Protein AF-A0A660T7X5-F1 (afdb_monomer)

Sequence (117 aa):
KMAQLLGINISKVITMTFIIGSSTAALGGVLISTHIGQLNFYIGFLTGIKAFVAAVLGGIGSIPGAVLGSFVLAWTESFGTGYISSDYEDVFAFLFLIIILIFRPSGILGRPENKKV

Foldseek 3Di:
DVVVVVVDPVVVVVVVVCCVVVVVVVVVVVVQCVVVVDDDPCVVVLVVLLLVLLCQQLFVPDPVSSVVSNVVLVVVLVVVCVPDHNVCSSVSSVVSSVVCCVPPRRHPPNDPDPPDD

Secondary structure (DSSP, 8-state):
-HHHHTT--HHHHHHHHHHHHHHHHHHHHHHHHHHH-S--THHHHHHHHHHHHHHHHH-TT-HHHHHHHHHHHHHHHHHHHHHS-GGGHHHHHHHHHHHHHHH-TT-TT--------

Radius of gyration: 17.74 Å; Cα contacts (8 Å, |Δi|>4): 90; chains: 1; bounding box: 43×30×46 Å

pLDDT: mean 77.39, std 12.36, range [39.12, 96.19]

Solvent-accessible surface area (backbone atoms only — not comparable to full-atom values): 6576 Å² total; per-residue (Å²): 112,75,56,53,77,73,73,44,63,59,68,59,53,53,50,51,55,49,51,55,51,51,50,52,51,50,54,52,51,50,54,52,53,64,72,64,73,64,94,55,85,62,56,61,56,55,50,50,52,52,52,48,38,17,28,46,45,2,9,89,89,26,73,72,17,21,53,54,19,37,50,56,47,52,53,52,41,57,57,48,35,73,74,75,41,73,85,50,40,63,56,51,51,52,49,52,42,55,51,35,53,73,77,40,70,51,26,80,47,50,70,76,80,79,78,82,122

Structure (mmCIF, N/CA/C/O backbone):
data_AF-A0A660T7X5-F1
#
_entry.id   AF-A0A660T7X5-F1
#
loop_
_atom_site.group_PDB
_atom_site.id
_atom_site.type_symbol
_atom_site.label_atom_id
_atom_site.label_alt_id
_atom_site.label_comp_id
_atom_site.label_asym_id
_atom_site.label_entity_id
_atom_site.label_seq_id
_atom_site.pdbx_PDB_ins_code
_atom_site.Cartn_x
_atom_site.Cartn_y
_atom_site.Cartn_z
_atom_site.occupancy
_atom_site.B_iso_or_equiv
_atom_site.auth_seq_id
_atom_site.auth_comp_id
_atom_site.auth_asym_id
_atom_site.auth_atom_id
_atom_site.pdbx_PDB_model_num
ATOM 1 N N . LYS A 1 1 ? -23.791 1.670 15.180 1.00 54.50 1 LYS A N 1
ATOM 2 C CA . LYS A 1 1 ? -24.689 1.966 16.327 1.00 54.50 1 LYS A CA 1
ATOM 3 C C . LYS A 1 1 ? -25.174 0.704 17.047 1.00 54.50 1 LYS A C 1
ATOM 5 O O . LYS A 1 1 ? -25.030 0.670 18.255 1.00 54.50 1 LYS A O 1
ATOM 10 N N . MET A 1 2 ? -25.612 -0.366 16.363 1.00 65.31 2 MET A N 1
ATOM 11 C CA . MET A 1 2 ? -25.944 -1.633 17.057 1.00 65.31 2 MET A CA 1
ATOM 12 C C . MET A 1 2 ? -24.767 -2.247 17.845 1.00 65.31 2 MET A C 1
ATOM 14 O O . MET A 1 2 ? -24.962 -2.709 18.958 1.00 65.31 2 MET A O 1
ATOM 18 N N . ALA A 1 3 ? -23.526 -2.143 17.353 1.00 63.25 3 ALA A N 1
ATOM 19 C CA . ALA A 1 3 ? -22.341 -2.610 18.091 1.00 63.25 3 ALA A CA 1
ATOM 20 C C . ALA A 1 3 ? -22.071 -1.856 19.415 1.00 63.25 3 ALA A C 1
ATOM 22 O O . ALA A 1 3 ? -21.491 -2.421 20.335 1.00 63.25 3 ALA A O 1
ATOM 23 N N . GLN A 1 4 ? -22.523 -0.603 19.538 1.00 68.06 4 GLN A N 1
ATOM 24 C CA . GLN A 1 4 ? -22.402 0.187 20.773 1.00 68.06 4 GLN A CA 1
ATOM 25 C C . GLN A 1 4 ? -23.354 -0.329 21.860 1.00 68.06 4 GLN A C 1
ATOM 27 O O . GLN A 1 4 ? -23.016 -0.272 23.036 1.00 68.06 4 GLN A O 1
ATOM 32 N N . LEU A 1 5 ? -24.510 -0.880 21.465 1.00 70.81 5 LEU A N 1
ATOM 33 C CA . LEU A 1 5 ? -25.470 -1.514 22.377 1.00 70.81 5 LEU A CA 1
ATOM 34 C C . LEU A 1 5 ? -24.953 -2.855 22.927 1.00 70.81 5 LEU A C 1
ATOM 36 O O . LEU A 1 5 ? -25.392 -3.286 23.984 1.00 70.81 5 LEU A O 1
ATOM 40 N N . LEU A 1 6 ? -23.986 -3.481 22.247 1.00 77.25 6 LEU A N 1
ATOM 41 C CA . LEU A 1 6 ? -23.297 -4.703 22.682 1.00 77.25 6 LEU A CA 1
ATOM 42 C C . LEU A 1 6 ? -22.084 -4.418 23.593 1.00 77.25 6 LEU A C 1
ATOM 44 O O . LEU A 1 6 ? -21.271 -5.306 23.832 1.00 77.25 6 LEU A O 1
ATOM 48 N N . GLY A 1 7 ? -21.912 -3.175 24.064 1.00 75.38 7 GLY A N 1
ATOM 49 C CA . GLY A 1 7 ? -20.789 -2.777 24.924 1.00 75.38 7 GLY A CA 1
ATOM 50 C C . GLY A 1 7 ? -19.444 -2.629 24.199 1.00 75.38 7 GLY A C 1
ATOM 51 O O . GLY A 1 7 ? -18.424 -2.367 24.837 1.00 75.38 7 GLY A O 1
ATOM 52 N N . ILE A 1 8 ? -19.412 -2.758 22.866 1.00 79.62 8 ILE A N 1
ATOM 53 C CA . ILE A 1 8 ? -18.181 -2.613 22.085 1.00 79.62 8 ILE A CA 1
ATOM 54 C C . ILE A 1 8 ? -17.874 -1.128 21.903 1.00 79.62 8 ILE A C 1
ATOM 56 O O . ILE A 1 8 ? -18.658 -0.358 21.339 1.00 79.62 8 ILE A O 1
ATOM 60 N N . ASN A 1 9 ? -16.680 -0.728 22.337 1.00 83.00 9 ASN A N 1
ATOM 61 C CA . ASN A 1 9 ? -16.202 0.636 22.183 1.00 83.00 9 ASN A CA 1
ATOM 62 C C . ASN A 1 9 ? -15.740 0.879 20.731 1.00 83.00 9 ASN A C 1
ATOM 64 O O . ASN A 1 9 ? -14.570 0.702 20.392 1.00 83.00 9 ASN A O 1
ATOM 68 N N . ILE A 1 10 ? -16.687 1.252 19.862 1.00 85.06 10 ILE A N 1
ATOM 69 C CA . ILE A 1 10 ? -16.476 1.477 18.418 1.00 85.06 10 ILE A CA 1
ATOM 70 C C . ILE A 1 10 ? -15.338 2.473 18.167 1.00 85.06 10 ILE A C 1
ATOM 72 O O . ILE A 1 10 ? -14.520 2.250 17.278 1.00 85.06 10 ILE A O 1
ATOM 76 N N . SER A 1 11 ? -15.244 3.530 18.979 1.00 86.44 11 SER A N 1
ATOM 77 C CA . SER A 1 11 ? -14.181 4.531 18.870 1.00 86.44 11 SER A CA 1
ATOM 78 C C . SER A 1 11 ? -12.796 3.900 19.009 1.00 86.44 11 SER A C 1
ATOM 80 O O . SER A 1 11 ? -11.897 4.229 18.247 1.00 86.44 11 SER A O 1
ATOM 82 N N . LYS A 1 12 ? -12.630 2.926 19.914 1.00 86.75 12 LYS A N 1
ATOM 83 C CA . LYS A 1 12 ? -11.353 2.224 20.101 1.00 86.75 12 LYS A CA 1
ATOM 84 C C . LYS A 1 12 ? -10.994 1.357 18.893 1.00 86.75 12 LYS A C 1
ATOM 86 O O . LYS A 1 12 ? -9.837 1.338 18.492 1.00 86.75 12 LYS A O 1
ATOM 91 N N . VAL A 1 13 ? -11.977 0.680 18.297 1.00 89.19 13 VAL A N 1
ATOM 92 C CA . VAL A 1 13 ? -11.768 -0.162 17.106 1.00 89.19 13 VAL A CA 1
ATOM 93 C C . VAL A 1 13 ? -11.383 0.689 15.899 1.00 89.19 13 VAL A C 1
ATOM 95 O O . VAL A 1 13 ? -10.389 0.385 15.245 1.00 89.19 13 VAL A O 1
ATOM 98 N N . ILE A 1 14 ? -12.112 1.781 15.644 1.00 89.69 14 ILE A N 1
ATOM 99 C CA . ILE A 1 14 ? -11.813 2.702 14.538 1.00 89.69 14 ILE A CA 1
ATOM 100 C C . ILE A 1 14 ? -10.402 3.268 14.702 1.00 89.69 14 ILE A C 1
ATOM 102 O O . ILE A 1 14 ? -9.589 3.144 13.787 1.00 89.69 14 ILE A O 1
ATOM 106 N N . THR A 1 15 ? -10.080 3.805 15.882 1.00 92.62 15 THR A N 1
ATOM 107 C CA . THR A 1 15 ? -8.751 4.355 16.163 1.00 92.62 15 THR A CA 1
ATOM 108 C C . THR A 1 15 ? -7.653 3.306 15.985 1.00 92.62 15 THR A C 1
ATOM 110 O O . THR A 1 15 ? -6.656 3.591 15.333 1.00 92.62 15 THR A O 1
ATOM 113 N N . MET A 1 16 ? -7.842 2.076 16.475 1.00 93.19 16 MET A N 1
ATOM 114 C CA . MET A 1 16 ? -6.866 0.992 16.303 1.00 93.19 16 MET A CA 1
ATOM 115 C C . MET A 1 16 ? -6.637 0.665 14.819 1.00 93.19 16 MET A C 1
ATOM 117 O O . MET A 1 16 ? -5.495 0.612 14.370 1.00 93.19 16 MET A O 1
ATOM 121 N N . THR A 1 17 ? -7.711 0.492 14.039 1.00 91.44 17 THR A N 1
ATOM 122 C CA . THR A 1 17 ? -7.599 0.198 12.599 1.00 91.44 17 THR A CA 1
ATOM 123 C C . THR A 1 17 ? -6.946 1.340 11.823 1.00 91.44 17 THR A C 1
ATOM 125 O O . THR A 1 17 ? -6.127 1.094 10.939 1.00 91.44 17 THR A O 1
ATOM 128 N N . PHE A 1 18 ? -7.241 2.588 12.192 1.00 93.06 18 PHE A N 1
ATOM 129 C CA . PHE A 1 18 ? -6.656 3.766 11.565 1.00 93.06 18 PHE A CA 1
ATOM 130 C C . PHE A 1 18 ? -5.166 3.915 11.888 1.00 93.06 18 PHE A C 1
ATOM 132 O O . PHE A 1 18 ? -4.374 4.183 10.987 1.00 93.06 18 PHE A O 1
ATOM 139 N N . ILE A 1 19 ? -4.762 3.694 13.143 1.00 96.19 19 ILE A N 1
ATOM 140 C CA . ILE A 1 19 ? -3.350 3.714 13.556 1.00 96.19 19 ILE A CA 1
ATOM 141 C C . ILE A 1 19 ? -2.551 2.662 12.781 1.00 96.19 19 ILE A C 1
ATOM 143 O O . ILE A 1 19 ? -1.474 2.959 12.267 1.00 96.19 19 ILE A O 1
ATOM 147 N N . ILE A 1 20 ? -3.079 1.445 12.638 1.00 94.38 20 ILE A N 1
ATOM 148 C CA . ILE A 1 20 ? -2.397 0.374 11.898 1.00 94.38 20 ILE A CA 1
ATOM 149 C C . ILE A 1 20 ? -2.274 0.729 10.406 1.00 94.38 20 ILE A C 1
ATOM 151 O O . ILE A 1 20 ? -1.198 0.594 9.825 1.00 94.38 20 ILE A O 1
ATOM 155 N N . GLY A 1 21 ? -3.343 1.234 9.784 1.00 91.06 21 GLY A N 1
ATOM 156 C CA . GLY A 1 21 ? -3.314 1.626 8.371 1.00 91.06 21 GLY A CA 1
ATOM 157 C C . GLY A 1 21 ? -2.358 2.790 8.091 1.00 91.06 21 GLY A C 1
ATOM 158 O O . GLY A 1 21 ? -1.501 2.696 7.215 1.00 91.06 21 GLY A O 1
ATOM 159 N N . SER A 1 22 ? -2.465 3.869 8.868 1.00 93.81 22 SER A N 1
ATOM 160 C CA . SER A 1 22 ? -1.622 5.064 8.713 1.00 93.81 22 SER A CA 1
ATOM 161 C C . SER A 1 22 ? -0.146 4.795 9.005 1.00 93.81 22 SER A C 1
ATOM 163 O O . SER A 1 22 ? 0.708 5.276 8.264 1.00 93.81 22 SER A O 1
ATOM 165 N N . SER A 1 23 ? 0.172 3.987 10.022 1.00 95.88 23 SER A N 1
ATOM 166 C CA . SER A 1 23 ? 1.560 3.602 10.312 1.00 95.88 23 SER A CA 1
ATOM 167 C C . SER A 1 23 ? 2.176 2.782 9.178 1.00 95.88 23 SER A C 1
ATOM 169 O O . SER A 1 23 ? 3.301 3.058 8.771 1.00 95.88 23 SER A O 1
ATOM 171 N N . THR A 1 24 ? 1.425 1.843 8.597 1.00 91.31 24 THR A N 1
ATOM 172 C CA . THR A 1 24 ? 1.889 1.052 7.445 1.00 91.31 24 THR A CA 1
ATOM 173 C C . THR A 1 24 ? 2.098 1.931 6.207 1.00 91.31 24 THR A C 1
ATOM 175 O O . THR A 1 24 ? 3.104 1.791 5.513 1.00 91.31 24 THR A O 1
ATOM 178 N N . ALA A 1 25 ? 1.198 2.888 5.956 1.00 89.81 25 ALA A N 1
ATOM 179 C CA . ALA A 1 25 ? 1.347 3.853 4.867 1.00 89.81 25 ALA A CA 1
ATOM 180 C C . ALA A 1 25 ? 2.571 4.766 5.058 1.00 89.81 25 ALA A C 1
ATOM 182 O O . ALA A 1 25 ? 3.311 5.009 4.106 1.00 89.81 25 ALA A O 1
ATOM 183 N N . ALA A 1 26 ? 2.822 5.233 6.287 1.00 92.06 26 ALA A N 1
ATOM 184 C CA . ALA A 1 26 ? 3.995 6.041 6.610 1.00 92.06 26 ALA A CA 1
ATOM 185 C C . ALA A 1 26 ? 5.300 5.262 6.390 1.00 92.06 26 ALA A C 1
ATOM 187 O O . ALA A 1 26 ? 6.228 5.789 5.780 1.00 92.06 26 ALA A O 1
ATOM 188 N N . LEU A 1 27 ? 5.355 3.995 6.818 1.00 93.75 27 LEU A N 1
ATOM 189 C CA . LEU A 1 27 ? 6.504 3.119 6.572 1.00 93.75 27 LEU A CA 1
ATOM 190 C C . LEU A 1 27 ? 6.756 2.925 5.070 1.00 93.75 27 LEU A C 1
ATOM 192 O O . LEU A 1 27 ? 7.8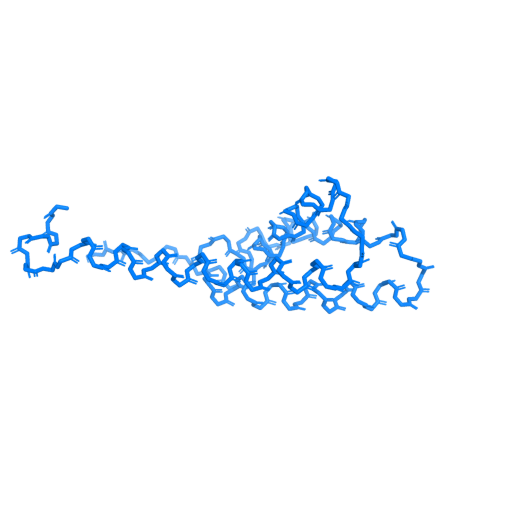91 3.069 4.623 1.00 93.75 27 LEU A O 1
ATOM 196 N N . GLY A 1 28 ? 5.705 2.671 4.285 1.00 87.81 28 GLY A N 1
ATOM 197 C CA . GLY A 1 28 ? 5.813 2.558 2.827 1.00 87.81 28 GLY A CA 1
ATOM 198 C C . GLY A 1 28 ? 6.324 3.842 2.168 1.00 87.81 28 GLY A C 1
ATOM 199 O O . GLY A 1 28 ? 7.233 3.797 1.345 1.00 87.81 28 GLY A O 1
ATOM 200 N N . GLY A 1 29 ? 5.800 5.001 2.575 1.00 87.12 29 GLY A N 1
ATOM 201 C CA . GLY A 1 29 ? 6.237 6.298 2.052 1.00 87.12 29 GLY A CA 1
ATOM 202 C C . GLY A 1 29 ? 7.702 6.614 2.366 1.00 87.12 29 GLY A C 1
ATOM 203 O O . GLY A 1 29 ? 8.424 7.096 1.493 1.00 87.12 29 GLY A O 1
ATOM 204 N N . VAL A 1 30 ? 8.166 6.304 3.582 1.00 89.19 30 VAL A N 1
ATOM 205 C CA . VAL A 1 30 ? 9.578 6.478 3.964 1.00 89.19 30 VAL A CA 1
ATOM 206 C C . VAL A 1 30 ? 10.482 5.564 3.140 1.00 89.19 30 VAL A C 1
ATOM 208 O O . VAL A 1 30 ? 11.488 6.040 2.624 1.00 89.19 30 VAL A O 1
ATOM 211 N N . LEU A 1 31 ? 10.107 4.294 2.944 1.00 88.81 31 LEU A N 1
ATOM 212 C CA . LEU A 1 31 ? 10.882 3.353 2.126 1.00 88.81 31 LEU A CA 1
ATOM 213 C C . LEU A 1 31 ? 11.076 3.859 0.690 1.00 88.81 31 LEU A C 1
ATOM 215 O O . LEU A 1 31 ? 12.190 3.829 0.172 1.00 88.81 31 LEU A O 1
ATOM 219 N N . ILE A 1 32 ? 10.013 4.374 0.071 1.00 83.38 32 ILE A N 1
ATOM 220 C CA . ILE A 1 32 ? 10.060 4.908 -1.298 1.00 83.38 32 ILE A CA 1
ATOM 221 C C . ILE A 1 32 ? 10.900 6.188 -1.356 1.00 83.38 32 ILE A C 1
ATOM 223 O O . ILE A 1 32 ? 11.753 6.335 -2.228 1.00 83.38 32 ILE A O 1
ATOM 227 N N . SER A 1 33 ? 10.708 7.092 -0.393 1.00 82.88 33 SER A N 1
ATOM 228 C CA . SER A 1 33 ? 11.483 8.333 -0.277 1.00 82.88 33 SER A CA 1
ATOM 229 C C . SER A 1 33 ? 12.987 8.062 -0.141 1.00 82.88 33 SER A C 1
ATOM 231 O O . SER A 1 33 ? 13.803 8.687 -0.819 1.00 82.88 33 SER A O 1
ATOM 233 N N . THR A 1 34 ? 13.364 7.077 0.680 1.00 84.00 34 THR A N 1
ATOM 234 C CA . THR A 1 34 ? 14.760 6.654 0.844 1.00 84.00 34 THR A CA 1
ATOM 235 C C . THR A 1 34 ? 15.321 5.989 -0.413 1.00 84.00 34 THR A C 1
ATOM 237 O O . THR A 1 34 ? 16.498 6.176 -0.705 1.00 84.00 34 THR A O 1
ATOM 240 N N . HIS A 1 35 ? 14.510 5.243 -1.167 1.00 78.44 35 HIS A N 1
ATOM 241 C CA . HIS A 1 35 ? 14.970 4.560 -2.377 1.00 78.44 35 HIS A CA 1
ATOM 242 C C . HIS A 1 35 ? 15.297 5.529 -3.523 1.00 78.44 35 HIS A C 1
ATOM 244 O O . HIS A 1 35 ? 16.318 5.373 -4.185 1.00 78.44 35 HIS A O 1
ATOM 250 N N . ILE A 1 36 ? 14.455 6.543 -3.743 1.00 74.62 36 ILE A N 1
ATOM 251 C CA . ILE A 1 36 ? 14.586 7.460 -4.889 1.00 74.62 36 ILE A CA 1
ATOM 252 C C . ILE A 1 36 ? 15.605 8.580 -4.600 1.00 74.62 36 ILE A C 1
ATOM 254 O O . ILE A 1 36 ? 16.194 9.138 -5.522 1.00 74.62 36 ILE A O 1
ATOM 258 N N . GLY A 1 37 ? 15.837 8.935 -3.328 1.00 71.81 37 GLY A N 1
ATOM 259 C CA . GLY A 1 37 ? 16.850 9.920 -2.908 1.00 71.81 37 GLY A CA 1
ATOM 260 C C . GLY A 1 37 ? 16.570 11.379 -3.312 1.00 71.81 37 GLY A C 1
ATOM 261 O O . GLY A 1 37 ? 17.192 12.295 -2.775 1.00 71.81 37 GLY A O 1
ATOM 262 N N . GLN A 1 38 ? 15.611 11.618 -4.213 1.00 70.75 38 GLN A N 1
ATOM 263 C CA . GLN A 1 38 ? 15.127 12.931 -4.632 1.00 70.75 38 GLN A CA 1
ATOM 264 C C . GLN A 1 38 ? 13.602 13.007 -4.525 1.00 70.75 38 GLN A C 1
ATOM 266 O O . GLN A 1 38 ? 12.872 12.176 -5.066 1.00 70.75 38 GLN A O 1
ATOM 271 N N . LEU A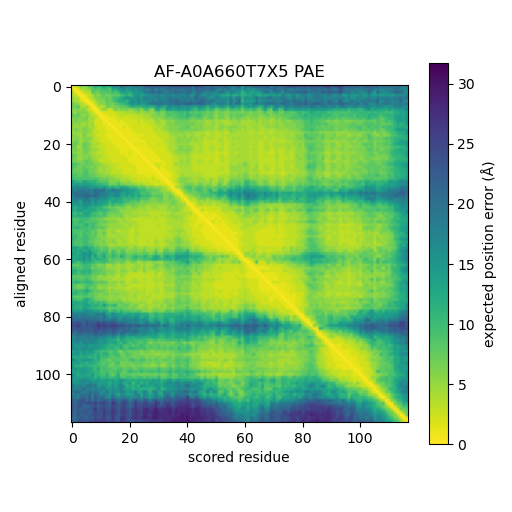 1 39 ? 13.113 14.048 -3.850 1.00 69.00 39 LEU A N 1
ATOM 272 C CA . LEU A 1 39 ? 11.686 14.314 -3.703 1.00 69.00 39 LEU A CA 1
ATOM 273 C C . LEU A 1 39 ? 11.211 15.262 -4.807 1.00 69.00 39 LEU A C 1
ATOM 275 O O . LEU A 1 39 ? 11.367 16.477 -4.710 1.00 69.00 39 LEU A O 1
ATOM 279 N N . ASN A 1 40 ? 10.616 14.702 -5.858 1.00 76.88 40 ASN A N 1
ATOM 280 C CA . ASN A 1 40 ? 9.867 15.446 -6.870 1.00 76.88 40 ASN A CA 1
ATOM 281 C C . ASN A 1 40 ? 8.361 15.281 -6.610 1.00 76.88 40 ASN A C 1
ATOM 283 O O . ASN A 1 40 ? 7.922 14.186 -6.279 1.00 76.88 40 ASN A O 1
ATOM 287 N N . PHE A 1 41 ? 7.545 16.323 -6.791 1.00 78.19 41 PHE A N 1
ATOM 288 C CA . PHE A 1 41 ? 6.087 16.261 -6.597 1.00 78.19 41 PHE A CA 1
ATOM 289 C C . PHE A 1 41 ? 5.402 15.126 -7.378 1.00 78.19 41 PHE A C 1
ATOM 291 O O . PHE A 1 41 ? 4.382 14.598 -6.937 1.00 78.19 41 PHE A O 1
ATOM 298 N N . TYR A 1 42 ? 5.973 14.714 -8.512 1.00 78.50 42 TYR A N 1
ATOM 299 C CA . TYR A 1 42 ? 5.400 13.677 -9.367 1.00 78.50 42 TYR A CA 1
ATOM 300 C C . TYR A 1 42 ? 5.484 12.255 -8.779 1.00 78.50 42 TYR A C 1
ATOM 302 O O . TYR A 1 42 ? 4.635 11.416 -9.084 1.00 78.50 42 TYR A O 1
ATOM 310 N N . ILE A 1 43 ? 6.439 11.980 -7.878 1.00 80.62 43 ILE A N 1
ATOM 311 C CA . ILE A 1 43 ? 6.650 10.627 -7.328 1.00 80.62 43 ILE A CA 1
ATOM 312 C C . ILE A 1 43 ? 5.431 10.114 -6.561 1.00 80.62 43 ILE A C 1
ATOM 314 O O . ILE A 1 43 ? 5.121 8.929 -6.630 1.00 80.62 43 ILE A O 1
ATOM 318 N N . GLY A 1 44 ? 4.711 10.996 -5.858 1.00 82.06 44 GLY A N 1
ATOM 31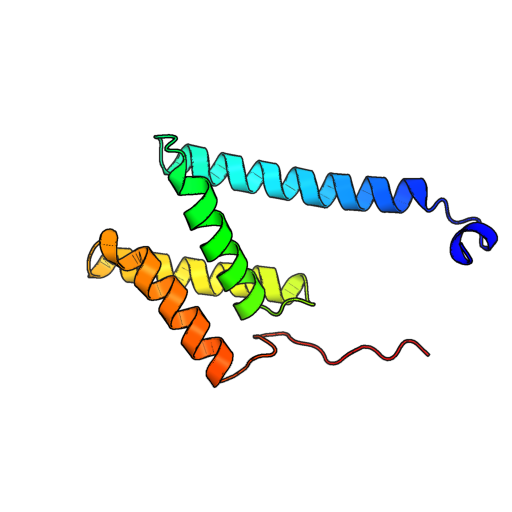9 C CA . GLY A 1 44 ? 3.525 10.616 -5.091 1.00 82.06 44 GLY A CA 1
ATOM 320 C C . GLY A 1 44 ? 2.366 10.200 -5.995 1.00 82.06 44 GLY A C 1
ATOM 321 O O . GLY A 1 44 ? 1.668 9.234 -5.695 1.00 82.06 44 GLY A O 1
ATOM 322 N N . PHE A 1 45 ? 2.198 10.885 -7.128 1.00 83.69 45 PHE A N 1
ATOM 323 C CA . PHE A 1 45 ? 1.173 10.554 -8.115 1.00 83.69 45 PHE A CA 1
ATOM 324 C C . PHE A 1 45 ? 1.464 9.210 -8.792 1.00 83.69 45 PHE A C 1
ATOM 326 O O . PHE A 1 45 ? 0.604 8.330 -8.809 1.00 83.69 45 PHE A O 1
ATOM 333 N N . LEU A 1 46 ? 2.700 9.021 -9.263 1.00 82.00 46 LEU A N 1
ATOM 334 C CA . LEU A 1 46 ? 3.146 7.772 -9.886 1.00 82.00 46 LEU A CA 1
ATOM 335 C C . LEU A 1 46 ? 3.030 6.587 -8.922 1.00 82.00 46 LEU A C 1
ATOM 337 O O . LEU A 1 46 ? 2.428 5.566 -9.245 1.00 82.00 46 LEU A O 1
ATOM 341 N N . THR A 1 47 ? 3.525 6.762 -7.695 1.00 84.31 47 THR A N 1
ATOM 342 C CA . THR A 1 47 ? 3.427 5.760 -6.626 1.00 84.31 47 THR A CA 1
ATOM 343 C C . THR A 1 47 ? 1.973 5.431 -6.302 1.00 84.31 47 THR A C 1
ATOM 345 O O . THR A 1 47 ? 1.636 4.266 -6.107 1.00 84.31 47 THR A O 1
ATOM 348 N N . GLY A 1 48 ? 1.090 6.435 -6.261 1.00 87.19 48 GLY A N 1
ATOM 349 C CA . GLY A 1 48 ? -0.334 6.237 -5.997 1.00 87.19 48 GLY A CA 1
ATOM 350 C C . GLY A 1 48 ? -1.009 5.374 -7.060 1.00 87.19 48 GLY A C 1
ATOM 351 O O . GLY A 1 48 ? -1.764 4.459 -6.732 1.00 87.19 48 GLY A O 1
ATOM 352 N N . ILE A 1 49 ? -0.687 5.609 -8.331 1.00 86.50 49 ILE A N 1
ATOM 353 C CA . ILE A 1 49 ? -1.173 4.789 -9.442 1.00 86.50 49 ILE A CA 1
ATOM 354 C C . ILE A 1 49 ? -0.627 3.361 -9.349 1.00 86.50 49 ILE A C 1
ATOM 356 O O . ILE A 1 49 ? -1.404 2.413 -9.454 1.00 86.50 49 ILE A O 1
ATOM 360 N N . LYS A 1 50 ? 0.674 3.176 -9.097 1.00 84.94 50 LYS A N 1
ATOM 361 C CA . LYS A 1 50 ? 1.274 1.838 -8.930 1.00 84.94 50 LYS A CA 1
ATOM 362 C C . LYS A 1 50 ? 0.665 1.078 -7.751 1.00 84.94 50 LYS A C 1
ATOM 364 O O . LYS A 1 50 ? 0.335 -0.101 -7.873 1.00 84.94 50 LYS A O 1
ATOM 369 N N . ALA A 1 51 ? 0.422 1.764 -6.635 1.00 87.00 51 ALA A N 1
ATOM 370 C CA . ALA A 1 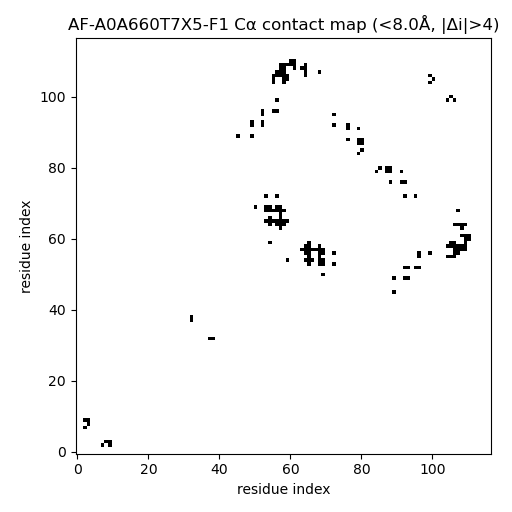51 ? -0.260 1.202 -5.475 1.00 87.00 51 ALA A CA 1
ATOM 371 C C . ALA A 1 51 ? -1.706 0.793 -5.800 1.00 87.00 51 ALA A C 1
ATOM 373 O O . ALA A 1 51 ? -2.163 -0.263 -5.359 1.00 87.00 51 ALA A O 1
ATOM 374 N N . PHE A 1 52 ? -2.416 1.586 -6.610 1.00 86.62 52 PHE A N 1
ATOM 375 C CA . PHE A 1 52 ? -3.741 1.221 -7.105 1.00 86.62 52 PHE A CA 1
ATOM 376 C C . PHE A 1 52 ? -3.684 -0.031 -7.984 1.00 86.62 52 PHE A C 1
ATOM 378 O O . PHE A 1 52 ? -4.474 -0.950 -7.775 1.00 86.62 52 PHE A O 1
ATOM 385 N N . VAL A 1 53 ? -2.719 -0.123 -8.904 1.00 85.69 53 VAL A N 1
ATOM 386 C CA . VAL A 1 53 ? -2.538 -1.323 -9.732 1.00 85.69 53 VAL A CA 1
ATOM 387 C C . VAL A 1 53 ? -2.279 -2.556 -8.870 1.00 85.69 53 VAL A C 1
ATOM 389 O O . VAL A 1 53 ? -2.941 -3.575 -9.051 1.00 85.69 53 VAL A O 1
ATOM 392 N N . ALA A 1 54 ? -1.372 -2.462 -7.898 1.00 86.06 54 ALA A N 1
ATOM 393 C CA . ALA A 1 54 ? -1.074 -3.546 -6.969 1.00 86.06 54 ALA A CA 1
ATOM 394 C C . ALA A 1 54 ? -2.318 -4.003 -6.181 1.00 86.06 54 ALA A C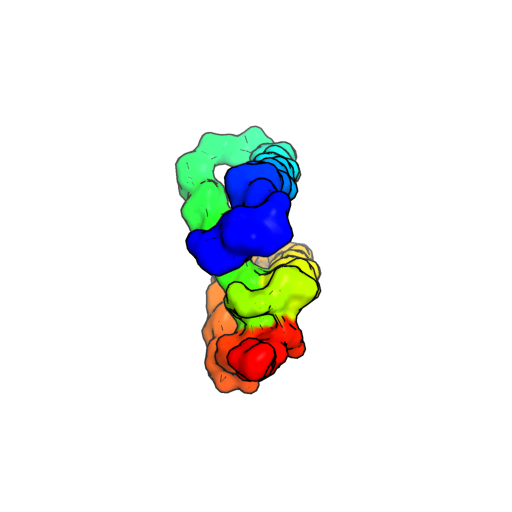 1
ATOM 396 O O . ALA A 1 54 ? -2.562 -5.205 -6.033 1.00 86.06 54 ALA A O 1
ATOM 397 N N . ALA A 1 55 ? -3.139 -3.053 -5.721 1.00 86.00 55 ALA A N 1
ATOM 398 C CA . ALA A 1 55 ? -4.382 -3.338 -5.010 1.00 86.00 55 ALA A CA 1
ATOM 399 C C . ALA A 1 55 ? -5.437 -4.002 -5.910 1.00 86.00 55 ALA A C 1
ATOM 401 O O . ALA A 1 55 ? -6.104 -4.943 -5.479 1.00 86.00 55 ALA A O 1
ATOM 402 N N . VAL A 1 56 ? -5.577 -3.561 -7.163 1.00 84.88 56 VAL A N 1
ATOM 403 C CA . VAL A 1 56 ? -6.493 -4.167 -8.146 1.00 84.88 56 VAL A CA 1
ATOM 404 C C . VAL A 1 56 ? -6.030 -5.572 -8.528 1.00 84.88 56 VAL A C 1
ATOM 406 O O . VAL A 1 56 ? -6.847 -6.491 -8.571 1.00 84.88 56 VAL A O 1
ATOM 409 N N . LEU A 1 57 ? -4.724 -5.765 -8.724 1.00 84.56 57 LEU A N 1
ATOM 410 C CA . LEU A 1 57 ? -4.134 -7.062 -9.053 1.00 84.56 57 LEU A CA 1
ATOM 411 C C . LEU A 1 57 ? -4.372 -8.092 -7.936 1.00 84.56 57 LEU A C 1
ATOM 413 O O . LEU A 1 57 ? -4.699 -9.254 -8.194 1.00 84.56 57 LEU A O 1
ATOM 417 N N . GLY A 1 58 ? -4.285 -7.651 -6.681 1.00 80.62 58 GLY A N 1
ATOM 418 C CA . GLY A 1 58 ? -4.622 -8.456 -5.510 1.00 80.62 58 GLY A CA 1
ATOM 419 C C . GLY A 1 58 ? -6.124 -8.638 -5.242 1.00 80.62 58 GLY A C 1
ATOM 420 O O . GLY A 1 58 ? -6.533 -9.676 -4.711 1.00 80.62 58 GLY A O 1
ATOM 421 N N . GLY A 1 59 ? -6.937 -7.654 -5.638 1.00 83.38 59 GLY A N 1
ATOM 422 C CA . GLY A 1 59 ? -8.384 -7.556 -5.429 1.00 83.38 59 GLY A CA 1
ATOM 423 C C . GLY A 1 59 ? -8.767 -6.519 -4.356 1.00 83.38 59 GLY A C 1
ATOM 424 O O . GLY A 1 59 ? -8.379 -6.645 -3.196 1.00 83.38 59 GLY A O 1
ATOM 425 N N . ILE A 1 60 ? -9.616 -5.541 -4.715 1.00 72.62 60 ILE A N 1
ATOM 426 C CA . ILE A 1 60 ? -9.984 -4.346 -3.906 1.00 72.62 60 ILE A CA 1
ATOM 427 C C . ILE A 1 60 ? -10.618 -4.678 -2.531 1.00 72.62 60 ILE A C 1
ATOM 429 O O . ILE A 1 60 ? -10.613 -3.851 -1.623 1.00 72.62 60 ILE A O 1
ATOM 433 N N . GLY A 1 61 ? -11.147 -5.890 -2.343 1.00 72.56 61 GLY A N 1
ATOM 434 C CA . GLY A 1 61 ? -11.832 -6.310 -1.111 1.00 72.56 61 GLY A CA 1
ATOM 435 C C . GLY A 1 61 ? -11.036 -7.233 -0.181 1.00 72.56 61 GLY A C 1
ATOM 436 O O . GLY A 1 61 ? -11.565 -7.648 0.848 1.00 72.56 61 GLY A O 1
ATOM 437 N N . SER A 1 62 ? -9.799 -7.604 -0.530 1.00 79.12 62 SER A N 1
ATOM 438 C CA . SER A 1 62 ? -9.029 -8.636 0.177 1.00 79.12 62 SER A CA 1
ATOM 439 C C . SER A 1 62 ? -7.660 -8.109 0.599 1.00 79.12 62 SER A C 1
ATOM 441 O O . SER A 1 62 ? -6.775 -7.954 -0.237 1.00 79.12 62 SER A O 1
ATOM 443 N N . ILE A 1 63 ? -7.456 -7.887 1.905 1.00 81.44 63 ILE A N 1
ATOM 444 C CA . ILE A 1 63 ? -6.152 -7.456 2.449 1.00 81.44 63 ILE A CA 1
ATOM 445 C C . ILE A 1 63 ? -5.035 -8.455 2.079 1.00 81.44 63 ILE A C 1
ATOM 447 O O . ILE A 1 63 ? -4.013 -8.015 1.552 1.00 81.44 63 ILE A O 1
ATOM 451 N N . PRO A 1 64 ? -5.200 -9.787 2.257 1.00 82.50 64 PRO A N 1
ATOM 452 C CA . PRO A 1 64 ? -4.162 -10.743 1.863 1.00 82.50 64 PRO A CA 1
ATOM 453 C C . PRO A 1 64 ? -3.933 -10.774 0.347 1.00 82.50 64 PRO A C 1
ATOM 455 O O . PRO A 1 64 ? -2.806 -10.969 -0.102 1.00 82.50 64 PRO A O 1
ATOM 458 N N . GLY A 1 65 ? -4.997 -10.560 -0.437 1.00 83.69 65 GLY A N 1
ATOM 459 C CA . GLY A 1 65 ? -4.915 -10.446 -1.891 1.00 83.69 65 GLY A CA 1
ATOM 460 C C . GLY A 1 65 ? -4.062 -9.256 -2.317 1.00 83.69 65 GLY A C 1
ATOM 461 O O . GLY A 1 65 ? -3.135 -9.438 -3.098 1.00 83.69 65 GLY A O 1
ATOM 462 N N . ALA A 1 66 ? -4.316 -8.069 -1.760 1.00 85.00 66 ALA A N 1
ATOM 463 C CA . ALA A 1 66 ? -3.567 -6.845 -2.050 1.00 85.00 66 ALA A CA 1
ATOM 464 C C . ALA A 1 66 ? -2.066 -6.979 -1.742 1.00 85.00 66 ALA A C 1
ATOM 466 O O . ALA A 1 66 ? -1.240 -6.556 -2.547 1.00 85.00 66 ALA A O 1
ATOM 467 N N . VAL A 1 67 ? -1.704 -7.625 -0.627 1.00 87.81 67 VAL A N 1
ATOM 468 C CA . VAL A 1 67 ? -0.295 -7.870 -0.273 1.00 87.81 67 VAL A CA 1
ATOM 469 C C . VAL A 1 67 ? 0.374 -8.773 -1.310 1.00 87.81 67 VAL A C 1
ATOM 471 O O . VAL A 1 67 ? 1.407 -8.409 -1.868 1.00 87.81 67 VAL A O 1
ATOM 474 N N . LEU A 1 68 ? -0.234 -9.914 -1.644 1.00 86.44 68 LEU A N 1
ATOM 475 C CA . LEU A 1 68 ? 0.305 -10.803 -2.680 1.00 86.44 68 LEU A CA 1
ATOM 476 C C . LEU A 1 68 ? 0.375 -10.111 -4.046 1.00 86.44 68 LEU A C 1
ATOM 478 O O . LEU A 1 68 ? 1.361 -10.269 -4.760 1.00 86.44 68 LEU A O 1
ATOM 482 N N . GLY A 1 69 ? -0.630 -9.302 -4.383 1.00 85.69 69 GLY A N 1
ATOM 483 C CA . GLY A 1 69 ? -0.655 -8.530 -5.618 1.00 85.69 69 GLY A CA 1
ATOM 484 C C . GLY A 1 69 ? 0.475 -7.506 -5.700 1.00 85.69 69 GLY A C 1
ATOM 485 O O . GLY A 1 69 ? 1.150 -7.427 -6.724 1.00 85.69 69 GLY A O 1
ATOM 486 N N . SER A 1 70 ? 0.759 -6.794 -4.605 1.00 86.88 70 SER A N 1
ATOM 487 C CA . SER A 1 70 ? 1.910 -5.886 -4.539 1.00 86.88 70 SER A CA 1
ATOM 488 C C . SER A 1 70 ? 3.249 -6.602 -4.690 1.00 86.88 70 SER A C 1
ATOM 490 O O . SER A 1 70 ? 4.116 -6.092 -5.389 1.00 86.88 70 SER A 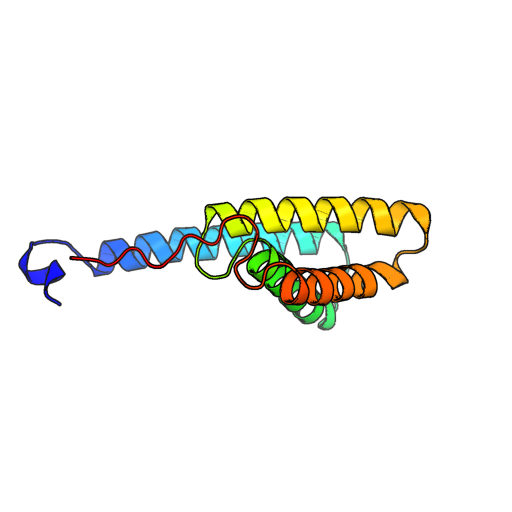O 1
ATOM 492 N N . PHE A 1 71 ? 3.407 -7.804 -4.124 1.00 88.38 71 PHE A N 1
ATOM 493 C CA . PHE A 1 71 ? 4.631 -8.588 -4.297 1.00 88.38 71 PHE A CA 1
ATOM 494 C C . PHE A 1 71 ? 4.819 -9.044 -5.743 1.00 88.38 71 PHE A C 1
ATOM 496 O O . PHE A 1 71 ? 5.911 -8.907 -6.282 1.00 88.38 71 PHE A O 1
ATOM 503 N N . VAL A 1 72 ? 3.766 -9.556 -6.385 1.00 86.12 72 VAL A N 1
ATOM 504 C CA . VAL A 1 72 ? 3.825 -9.999 -7.787 1.00 86.12 72 VAL A CA 1
ATOM 505 C C . VAL A 1 72 ? 4.146 -8.830 -8.718 1.00 86.12 72 VAL A C 1
ATOM 507 O O . VAL A 1 72 ? 4.989 -8.971 -9.606 1.00 86.12 72 VAL A O 1
ATOM 510 N N . LEU A 1 73 ? 3.509 -7.676 -8.501 1.00 86.12 73 LEU A N 1
ATOM 511 C CA . LEU A 1 73 ? 3.769 -6.474 -9.286 1.00 86.12 73 LEU A CA 1
ATOM 512 C C . LEU A 1 73 ? 5.207 -5.985 -9.084 1.00 86.12 73 LEU A C 1
ATOM 514 O O . LEU A 1 73 ? 5.926 -5.855 -10.067 1.00 86.12 73 LEU A O 1
ATOM 518 N N . ALA A 1 74 ? 5.656 -5.827 -7.835 1.00 85.12 74 ALA A N 1
ATOM 519 C CA . ALA A 1 74 ? 7.009 -5.366 -7.524 1.00 85.12 74 ALA A CA 1
ATOM 520 C C . ALA A 1 74 ? 8.091 -6.297 -8.090 1.00 85.12 74 ALA A C 1
ATOM 522 O O . ALA A 1 74 ? 9.109 -5.834 -8.603 1.00 85.12 74 ALA A O 1
ATOM 523 N N . TRP A 1 75 ? 7.872 -7.614 -8.036 1.00 84.88 75 TRP A N 1
ATOM 524 C CA . TRP A 1 75 ? 8.792 -8.592 -8.612 1.00 84.88 75 TRP A CA 1
ATOM 525 C C . TRP A 1 75 ? 8.832 -8.463 -10.134 1.00 84.88 75 TRP A C 1
ATOM 527 O O . TRP A 1 75 ? 9.899 -8.433 -10.732 1.00 84.88 75 TRP A O 1
ATOM 537 N N . THR A 1 76 ? 7.680 -8.331 -10.781 1.00 81.44 76 THR A N 1
ATOM 538 C CA . THR A 1 76 ? 7.632 -8.219 -12.241 1.00 81.44 76 THR A CA 1
ATOM 539 C C . THR A 1 76 ? 8.241 -6.907 -12.734 1.00 81.44 76 THR A C 1
ATOM 541 O O . THR A 1 76 ? 8.979 -6.894 -13.716 1.00 81.44 76 THR A O 1
ATOM 544 N N . GLU A 1 77 ? 7.992 -5.819 -12.013 1.00 77.75 77 GLU A N 1
ATOM 545 C CA . GLU A 1 77 ? 8.553 -4.497 -12.270 1.00 77.75 77 GLU A CA 1
ATOM 546 C C . GLU A 1 77 ? 10.078 -4.496 -12.093 1.00 77.75 77 GLU A C 1
ATOM 548 O O . GLU A 1 77 ? 10.795 -4.092 -13.004 1.00 77.75 77 GLU A O 1
ATOM 553 N N . SER A 1 78 ? 10.587 -5.075 -10.998 1.00 77.62 78 SER A N 1
ATOM 554 C CA . SER A 1 78 ? 12.033 -5.181 -10.734 1.00 77.62 78 SER A CA 1
ATOM 555 C C . SER A 1 78 ? 12.780 -6.005 -11.790 1.00 77.62 78 SER A C 1
ATOM 557 O O . SER A 1 78 ? 13.932 -5.719 -12.111 1.00 77.62 78 SER A O 1
ATOM 559 N N . PHE A 1 79 ? 12.146 -7.042 -12.344 1.00 73.50 79 PHE A N 1
ATOM 560 C CA . PHE A 1 79 ? 12.746 -7.853 -13.409 1.00 73.50 79 PHE A CA 1
ATOM 561 C C . PHE A 1 79 ? 12.640 -7.171 -14.781 1.00 73.50 79 PHE A C 1
ATOM 563 O O . PHE A 1 79 ? 13.532 -7.342 -15.612 1.00 73.50 79 PHE A O 1
ATOM 570 N N . GLY A 1 80 ? 11.588 -6.378 -15.011 1.00 67.06 80 GLY A N 1
ATOM 571 C CA . GLY A 1 80 ? 11.400 -5.590 -16.232 1.00 67.06 80 GLY A CA 1
ATOM 572 C C . GLY A 1 80 ? 12.368 -4.409 -16.346 1.00 67.06 80 GLY A C 1
ATOM 573 O O . GLY A 1 80 ? 12.946 -4.190 -17.412 1.00 67.06 80 GLY A O 1
ATOM 574 N N . THR A 1 81 ? 12.615 -3.690 -15.246 1.00 63.09 81 THR A N 1
ATOM 575 C CA . THR A 1 81 ? 13.585 -2.580 -15.209 1.00 63.09 81 THR A CA 1
ATOM 576 C C . THR A 1 81 ? 15.023 -3.057 -15.384 1.00 63.09 81 THR A C 1
ATOM 578 O O . THR A 1 81 ? 15.817 -2.367 -16.020 1.00 63.09 81 THR A O 1
ATOM 581 N N . GLY A 1 82 ? 15.352 -4.259 -14.898 1.00 61.56 82 GLY A N 1
ATOM 582 C CA . GLY A 1 82 ? 16.691 -4.840 -15.016 1.00 61.56 82 GLY A CA 1
ATOM 583 C C . GLY A 1 82 ? 17.121 -5.237 -16.436 1.00 61.56 82 GLY A C 1
ATOM 584 O O . GLY A 1 82 ? 18.319 -5.348 -16.679 1.00 61.56 82 GLY A O 1
ATOM 585 N N . TYR A 1 83 ? 16.186 -5.453 -17.372 1.00 55.16 83 TYR A N 1
ATOM 586 C CA . TYR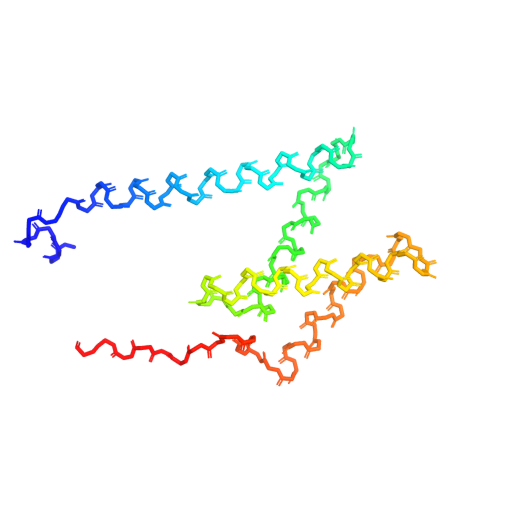 A 1 83 ? 16.493 -5.985 -18.712 1.00 55.16 83 TYR A CA 1
ATOM 587 C C . TYR A 1 83 ? 16.362 -4.980 -19.870 1.00 55.16 83 TYR A C 1
ATOM 589 O O . TYR A 1 83 ? 16.923 -5.241 -20.933 1.00 55.16 83 TYR A O 1
ATOM 597 N N . ILE A 1 84 ? 15.613 -3.876 -19.721 1.00 57.66 84 ILE A N 1
ATOM 598 C CA . ILE A 1 84 ? 15.215 -3.020 -20.863 1.00 57.66 84 ILE A CA 1
ATOM 599 C C . ILE A 1 84 ? 15.611 -1.546 -20.671 1.00 57.66 84 ILE A C 1
ATOM 601 O O . ILE A 1 84 ? 16.408 -1.046 -21.457 1.00 57.66 84 ILE A O 1
ATOM 605 N N . SER A 1 85 ? 15.048 -0.845 -19.678 1.00 56.41 85 SER A N 1
ATOM 606 C CA . SER A 1 85 ? 15.417 0.523 -19.254 1.00 56.41 85 SER A CA 1
ATOM 607 C C . SER A 1 85 ? 14.470 0.990 -18.136 1.00 56.41 85 SER A C 1
ATOM 609 O O . SER A 1 85 ? 13.301 0.596 -18.139 1.00 56.41 85 SER A O 1
ATOM 611 N N . SER A 1 86 ? 14.917 1.871 -17.232 1.00 61.16 86 SER A N 1
ATOM 612 C CA . SER A 1 86 ? 14.092 2.421 -16.134 1.00 61.16 86 SER A CA 1
ATOM 613 C C . SER A 1 86 ? 12.866 3.215 -16.608 1.00 61.16 86 SER A C 1
ATOM 615 O O . SER A 1 86 ? 11.867 3.274 -15.902 1.00 61.16 86 SER A O 1
ATOM 617 N N . ASP A 1 87 ? 12.889 3.768 -17.825 1.00 65.31 87 ASP A N 1
ATOM 618 C CA . ASP A 1 87 ? 11.770 4.559 -18.364 1.00 65.31 87 ASP A CA 1
ATOM 619 C C . ASP A 1 87 ? 10.513 3.724 -18.676 1.00 65.31 87 ASP A C 1
ATOM 621 O O . ASP A 1 87 ? 9.412 4.263 -18.776 1.00 65.31 87 ASP A O 1
ATOM 625 N N . TYR A 1 88 ? 10.649 2.401 -18.832 1.00 64.19 88 TYR A N 1
ATOM 626 C CA . TYR A 1 88 ? 9.518 1.519 -19.145 1.00 64.19 88 TYR A CA 1
ATOM 627 C C . TYR A 1 88 ? 8.813 0.960 -17.908 1.00 64.19 88 TYR A C 1
ATOM 629 O O . TYR A 1 88 ? 7.815 0.252 -18.048 1.00 64.19 88 TYR A O 1
ATOM 637 N N . GLU A 1 89 ? 9.292 1.287 -16.708 1.00 67.25 89 GLU A N 1
ATOM 638 C CA . GLU A 1 89 ? 8.755 0.788 -15.442 1.00 67.25 89 GLU A CA 1
ATOM 639 C C . GLU A 1 89 ? 7.240 1.044 -15.319 1.00 67.25 89 GLU A C 1
ATOM 641 O O . GLU A 1 89 ? 6.452 0.131 -15.059 1.00 67.25 89 GLU A O 1
ATOM 646 N N . ASP A 1 90 ? 6.808 2.267 -15.634 1.00 73.12 90 ASP A N 1
ATOM 647 C CA . ASP A 1 90 ? 5.399 2.657 -15.559 1.00 73.12 90 ASP A CA 1
ATOM 648 C C . ASP A 1 90 ? 4.537 1.945 -16.609 1.00 73.12 90 ASP A C 1
ATOM 650 O O . ASP A 1 90 ? 3.397 1.560 -16.337 1.00 73.12 90 ASP A O 1
ATOM 654 N N . VAL A 1 91 ? 5.082 1.733 -17.811 1.00 76.88 91 VAL A N 1
ATOM 655 C CA . VAL A 1 91 ? 4.378 1.061 -18.912 1.00 76.88 91 VAL A CA 1
ATOM 656 C C . VAL A 1 91 ? 4.058 -0.380 -18.531 1.00 76.88 91 VAL A C 1
ATOM 658 O O . VAL A 1 91 ? 2.944 -0.842 -18.781 1.00 76.88 91 VAL A O 1
ATOM 661 N N . PHE A 1 92 ? 4.989 -1.077 -17.875 1.00 72.50 92 PHE A N 1
ATOM 662 C CA . PHE A 1 92 ? 4.746 -2.429 -17.379 1.00 72.50 92 PHE A CA 1
ATOM 663 C C . PHE A 1 92 ? 3.654 -2.450 -16.309 1.00 72.50 92 PHE A C 1
ATOM 665 O O . PHE A 1 92 ? 2.731 -3.260 -16.418 1.00 72.50 92 PHE A O 1
ATOM 672 N N . ALA A 1 93 ? 3.690 -1.542 -15.329 1.00 74.19 93 ALA A N 1
ATOM 673 C CA . ALA A 1 93 ? 2.655 -1.468 -14.297 1.00 74.19 93 ALA A CA 1
ATOM 674 C C . ALA A 1 93 ? 1.251 -1.287 -14.910 1.00 74.19 93 ALA A C 1
ATOM 676 O O . ALA A 1 93 ? 0.321 -2.035 -14.597 1.00 74.19 93 ALA A O 1
ATOM 677 N N . PHE A 1 94 ? 1.095 -0.358 -15.855 1.00 80.44 94 PHE A N 1
ATOM 678 C CA . PHE A 1 94 ? -0.183 -0.143 -16.537 1.00 80.44 94 PHE 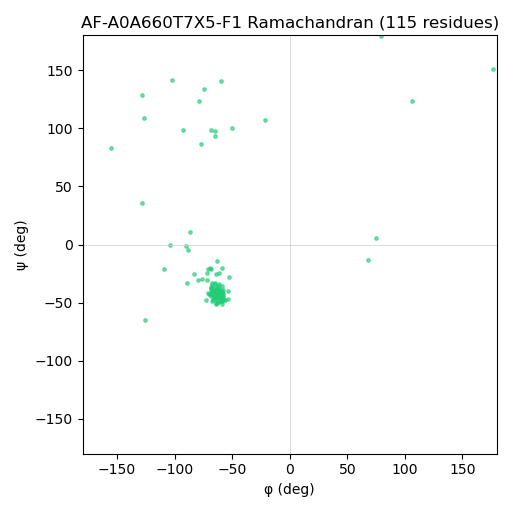A CA 1
ATOM 679 C C . PHE A 1 94 ? -0.599 -1.301 -17.449 1.00 80.44 94 PHE A C 1
ATOM 681 O O . PHE A 1 94 ? -1.782 -1.644 -17.505 1.00 80.44 94 PHE A O 1
ATOM 688 N N . LEU A 1 95 ? 0.345 -1.936 -18.144 1.00 82.31 95 LEU A N 1
ATOM 689 C CA . LEU A 1 95 ? 0.058 -3.101 -18.977 1.00 82.31 95 LEU A CA 1
ATOM 690 C C . LEU A 1 95 ? -0.491 -4.255 -1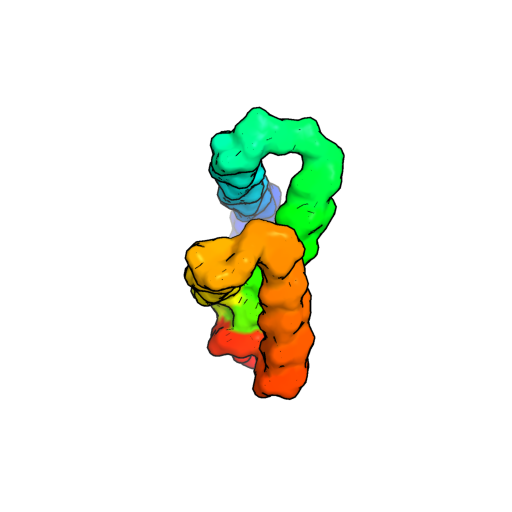8.127 1.00 82.31 95 LEU A C 1
ATOM 692 O O . LEU A 1 95 ? -1.498 -4.865 -18.489 1.00 82.31 95 LEU A O 1
ATOM 696 N N . PHE A 1 96 ? 0.116 -4.513 -16.965 1.00 77.88 96 PHE A N 1
ATOM 697 C CA . PHE A 1 96 ? -0.360 -5.528 -16.024 1.00 77.88 96 PHE A CA 1
ATOM 698 C C . PHE A 1 96 ? -1.754 -5.216 -15.480 1.00 77.88 96 PHE A C 1
ATOM 700 O O . PHE A 1 96 ? -2.565 -6.133 -15.340 1.00 77.88 96 PHE A O 1
ATOM 707 N N . LEU A 1 97 ? -2.070 -3.939 -15.243 1.00 81.00 97 LEU A N 1
ATOM 708 C CA . LEU A 1 97 ? -3.427 -3.518 -14.893 1.00 81.00 97 LEU A CA 1
ATOM 709 C C . LEU A 1 97 ? -4.433 -3.898 -15.986 1.00 81.00 97 LEU A C 1
ATOM 711 O O . LEU A 1 97 ? -5.479 -4.475 -15.698 1.00 81.00 97 LEU A O 1
ATOM 715 N N . ILE A 1 98 ? -4.131 -3.591 -17.247 1.00 83.50 98 ILE A N 1
ATOM 716 C CA . ILE A 1 98 ? -5.038 -3.887 -18.364 1.00 83.50 98 ILE A CA 1
ATOM 717 C C . ILE A 1 98 ? -5.223 -5.403 -18.508 1.00 83.50 98 ILE A C 1
ATOM 719 O O . ILE A 1 98 ? -6.351 -5.883 -18.619 1.00 83.50 98 ILE A O 1
ATOM 723 N N . ILE A 1 99 ? -4.131 -6.169 -18.437 1.00 80.50 99 ILE A N 1
ATOM 724 C CA . ILE A 1 99 ? -4.161 -7.633 -18.530 1.00 80.50 99 ILE A CA 1
ATOM 725 C C . ILE A 1 99 ? -4.999 -8.234 -17.394 1.00 80.50 99 ILE A C 1
ATOM 727 O O . ILE A 1 99 ? -5.849 -9.088 -17.653 1.00 80.50 99 ILE A O 1
ATOM 731 N N . ILE A 1 100 ? -4.816 -7.792 -16.144 1.00 74.94 100 ILE A N 1
ATOM 732 C CA . ILE A 1 100 ? -5.557 -8.371 -15.015 1.00 74.94 100 ILE A CA 1
ATOM 733 C C . ILE A 1 100 ? -7.051 -8.055 -15.105 1.00 74.94 100 ILE A C 1
ATOM 735 O O . ILE A 1 100 ? -7.870 -8.926 -14.826 1.00 74.94 100 ILE A O 1
ATOM 739 N N . LEU A 1 101 ? -7.426 -6.854 -15.556 1.00 78.19 101 LEU A N 1
ATOM 740 C CA . LEU A 1 101 ? -8.831 -6.500 -15.748 1.00 78.19 101 LEU A CA 1
ATOM 741 C C . LEU A 1 101 ? -9.500 -7.341 -16.844 1.00 78.19 101 LEU A C 1
ATOM 743 O O . LEU A 1 101 ? -10.672 -7.683 -16.700 1.00 78.19 101 LEU A O 1
ATOM 747 N N . ILE A 1 102 ? -8.762 -7.713 -17.896 1.00 78.00 102 ILE A N 1
ATOM 748 C CA . ILE A 1 102 ? -9.267 -8.578 -18.973 1.00 78.00 102 ILE A CA 1
ATOM 749 C C . ILE A 1 102 ? -9.418 -10.028 -18.498 1.00 78.00 102 ILE A C 1
ATOM 751 O O . ILE A 1 102 ? -10.448 -10.652 -18.743 1.00 78.00 102 ILE A O 1
ATOM 755 N N . PHE A 1 103 ? -8.406 -10.583 -17.827 1.00 74.00 103 PHE A N 1
ATOM 756 C CA . PHE A 1 103 ? -8.381 -12.013 -17.500 1.00 74.00 103 PHE A CA 1
ATOM 757 C C . PHE A 1 103 ? -9.050 -12.358 -16.163 1.00 74.00 103 PHE A C 1
ATOM 759 O O . PHE A 1 103 ? -9.631 -13.436 -16.031 1.00 74.00 103 PHE A O 1
ATOM 766 N N . ARG A 1 104 ? -8.977 -11.480 -15.155 1.00 69.38 104 ARG A N 1
ATOM 767 C CA . ARG A 1 104 ? -9.567 -11.689 -13.822 1.00 69.38 104 ARG A CA 1
ATOM 768 C C . ARG A 1 104 ? -9.854 -10.355 -13.105 1.00 69.38 104 ARG A C 1
ATOM 770 O O . ARG A 1 104 ? -9.105 -9.969 -12.204 1.00 69.38 104 ARG A O 1
ATOM 777 N N . PRO A 1 105 ? -10.995 -9.696 -13.391 1.00 66.50 105 PRO A N 1
ATOM 778 C CA . PRO A 1 105 ? -11.350 -8.408 -12.781 1.00 66.50 105 PRO A CA 1
ATOM 779 C C . PRO A 1 105 ? -11.546 -8.469 -11.254 1.00 66.50 105 PRO A C 1
ATOM 781 O O . PRO A 1 105 ? -11.572 -7.436 -10.592 1.00 66.50 105 PRO A O 1
ATOM 784 N N . SER A 1 106 ? -11.671 -9.668 -10.671 1.00 64.06 106 SER A N 1
ATOM 785 C CA . SER A 1 106 ? -11.770 -9.872 -9.218 1.00 64.06 106 SER A CA 1
ATOM 786 C C . SER A 1 106 ? -10.412 -10.019 -8.500 1.00 64.06 106 SER A C 1
ATOM 788 O O . SER A 1 106 ? -10.398 -10.091 -7.273 1.00 64.06 106 SER A O 1
ATOM 790 N N . GLY A 1 107 ? -9.282 -10.058 -9.219 1.00 66.75 107 GLY A N 1
ATOM 791 C CA . GLY A 1 107 ? -7.935 -10.225 -8.647 1.00 66.75 107 GLY A CA 1
ATOM 792 C C . GLY A 1 107 ? -7.562 -11.672 -8.270 1.00 66.75 107 GLY A C 1
ATOM 793 O O . GLY A 1 107 ? -8.350 -12.607 -8.439 1.00 66.75 107 GLY A O 1
ATOM 794 N N . ILE A 1 108 ? -6.336 -11.872 -7.758 1.00 64.81 108 ILE A N 1
ATOM 795 C CA . ILE A 1 108 ? -5.776 -13.196 -7.384 1.00 64.81 108 ILE A CA 1
ATOM 796 C C . ILE A 1 108 ? -6.592 -13.898 -6.288 1.00 64.81 108 ILE A C 1
ATOM 798 O O . ILE A 1 108 ? -6.806 -15.110 -6.355 1.00 64.81 108 ILE A O 1
ATOM 802 N N . LEU A 1 109 ? -7.050 -13.145 -5.285 1.00 62.88 109 LEU A N 1
ATOM 803 C CA . LEU A 1 109 ? -7.736 -13.674 -4.103 1.00 62.88 109 LEU A CA 1
ATOM 804 C C . LEU A 1 109 ? -9.071 -12.955 -3.850 1.00 62.88 109 LEU A C 1
ATOM 806 O O . LEU A 1 109 ? -9.453 -12.723 -2.699 1.00 62.88 109 LEU A O 1
ATOM 810 N N . GLY A 1 110 ? -9.766 -12.576 -4.927 1.00 55.16 110 GLY A N 1
ATOM 811 C CA . GLY A 1 110 ? -11.115 -12.023 -4.878 1.00 55.16 110 GLY A CA 1
ATOM 812 C C . GLY A 1 110 ? -12.099 -13.061 -4.358 1.00 55.16 110 GLY A C 1
ATOM 813 O O . GLY A 1 110 ? -12.605 -13.885 -5.116 1.00 55.16 110 GLY A O 1
ATOM 814 N N . ARG A 1 111 ? -12.347 -13.063 -3.046 1.00 58.31 111 ARG A N 1
ATOM 815 C CA . ARG A 1 111 ? -13.418 -13.873 -2.465 1.00 58.31 111 ARG A CA 1
ATOM 816 C C . ARG A 1 111 ? -14.769 -13.221 -2.780 1.00 58.31 111 ARG A C 1
ATOM 818 O O . ARG A 1 111 ? -14.895 -12.012 -2.581 1.00 58.31 111 ARG A O 1
ATOM 825 N N . PRO A 1 112 ? -15.768 -14.006 -3.227 1.00 53.38 112 PRO A N 1
ATOM 826 C CA . PRO A 1 112 ? -17.130 -13.523 -3.364 1.00 53.38 112 PRO A CA 1
ATOM 827 C C . PRO A 1 112 ? -17.619 -13.055 -1.996 1.00 53.38 112 PRO A C 1
ATOM 829 O O . PRO A 1 112 ? -17.289 -13.647 -0.966 1.00 53.38 112 PRO A O 1
ATOM 832 N N . GLU A 1 113 ? -18.357 -11.954 -2.024 1.00 49.78 113 GLU A N 1
ATOM 833 C CA . GLU A 1 113 ? -19.172 -11.403 -0.951 1.00 49.78 113 GLU A CA 1
ATOM 834 C C . GLU A 1 113 ? -19.541 -12.467 0.095 1.00 49.78 113 GLU A C 1
ATOM 836 O O . GLU A 1 113 ? -20.352 -13.361 -0.155 1.00 49.78 113 GLU A O 1
ATOM 841 N N . ASN A 1 114 ? -18.919 -12.403 1.280 1.00 46.66 114 ASN A N 1
ATOM 842 C CA . ASN A 1 114 ? -19.453 -13.125 2.427 1.00 46.66 114 ASN A CA 1
ATOM 843 C C . ASN A 1 114 ? -20.807 -12.481 2.719 1.00 46.66 114 ASN A C 1
ATOM 845 O O . ASN A 1 114 ? -20.866 -11.422 3.346 1.00 46.66 114 ASN A O 1
ATOM 849 N N . LYS A 1 115 ? -21.874 -13.115 2.223 1.00 42.53 115 LYS A N 1
ATOM 850 C CA . LYS A 1 115 ? -23.248 -12.892 2.660 1.00 42.53 115 LYS A CA 1
ATOM 851 C C . LYS A 1 115 ? -23.235 -12.984 4.183 1.00 42.53 115 LYS A C 1
ATOM 853 O O . LYS A 1 115 ? -23.159 -14.072 4.748 1.00 42.53 115 LYS A O 1
ATOM 858 N N . LYS A 1 116 ? -23.231 -11.826 4.841 1.00 39.12 116 LYS A N 1
ATOM 859 C CA . LYS A 1 116 ? -23.527 -11.727 6.265 1.00 39.12 116 LYS A CA 1
ATOM 860 C C . LYS A 1 116 ? -25.006 -12.072 6.405 1.00 39.12 116 LYS A C 1
ATOM 862 O O . LYS A 1 116 ? -25.851 -11.244 6.077 1.00 39.12 116 LYS A O 1
ATOM 867 N N . VAL A 1 117 ? -25.280 -13.320 6.778 1.00 44.12 117 VAL A N 1
ATOM 868 C CA . VAL A 1 117 ? -26.522 -13.703 7.461 1.00 44.12 117 VAL A CA 1
ATOM 869 C C . VAL A 1 117 ? -26.443 -13.264 8.914 1.00 44.12 117 VAL A C 1
ATOM 871 O O . VAL A 1 117 ? -25.334 -13.357 9.490 1.00 44.12 117 VAL A O 1
#

Mean predicted aligned error: 9.07 Å